Protein AF-A0A2S3WEI6-F1 (afdb_monomer)

Foldseek 3Di:
DDDDDPVVVVVCVVVVVVVVVCVVVVNDDPVVCVVCVVVVVVVVVVVCQQVAEAEQPQDDDPPDPVSVVVSVVSCVVSVVVSHHYDD

InterPro domains:
  IPR058601 Phage PhiTE, phiTE_015-like [PF26207] (7-85)

Structure (mmCIF, N/CA/C/O backbone):
data_AF-A0A2S3WEI6-F1
#
_entry.id   AF-A0A2S3WEI6-F1
#
loop_
_atom_site.group_PDB
_atom_site.id
_atom_site.type_symbol
_atom_site.label_atom_id
_atom_site.label_alt_id
_atom_site.label_comp_id
_atom_site.label_asym_id
_atom_site.label_entity_id
_atom_site.label_seq_id
_atom_site.pdbx_PDB_ins_code
_atom_site.Cartn_x
_atom_site.Cartn_y
_atom_site.Cartn_z
_atom_site.occupancy
_atom_site.B_iso_or_equiv
_atom_site.auth_seq_id
_atom_site.auth_comp_id
_atom_site.auth_asym_id
_atom_site.auth_atom_id
_atom_site.pdbx_PDB_model_num
ATOM 1 N N . MET A 1 1 ? 27.567 -6.901 5.280 1.00 38.78 1 MET A N 1
ATOM 2 C CA . MET A 1 1 ? 26.622 -7.672 4.443 1.00 38.78 1 MET A CA 1
ATOM 3 C C . MET A 1 1 ? 25.304 -7.792 5.193 1.00 38.78 1 MET A C 1
ATOM 5 O O . MET A 1 1 ? 25.149 -8.677 6.024 1.00 38.78 1 MET A O 1
ATOM 9 N N . THR A 1 2 ? 24.390 -6.847 4.992 1.00 45.59 2 THR A N 1
ATOM 10 C CA . THR A 1 2 ? 23.039 -6.888 5.565 1.00 45.59 2 THR A CA 1
ATOM 11 C C . THR A 1 2 ? 22.215 -7.888 4.760 1.00 45.59 2 THR A C 1
ATOM 13 O O . THR A 1 2 ? 22.019 -7.692 3.564 1.00 45.59 2 THR A O 1
ATOM 16 N N . LYS A 1 3 ? 21.783 -8.991 5.389 1.00 48.12 3 LYS A N 1
ATOM 17 C CA . LYS A 1 3 ? 20.881 -9.961 4.752 1.00 48.12 3 LYS A CA 1
ATOM 18 C C . LYS A 1 3 ? 19.597 -9.236 4.351 1.00 48.12 3 LYS A C 1
ATOM 20 O O . LYS A 1 3 ? 18.934 -8.641 5.199 1.00 48.12 3 LYS A O 1
ATOM 25 N N . LEU A 1 4 ? 19.290 -9.257 3.059 1.00 50.84 4 LEU A N 1
ATOM 26 C CA . LEU A 1 4 ? 18.040 -8.736 2.516 1.00 50.84 4 LEU A CA 1
ATOM 27 C C . LEU A 1 4 ? 16.883 -9.588 3.054 1.00 50.84 4 LEU A C 1
ATOM 29 O O . LEU A 1 4 ? 17.050 -10.784 3.305 1.00 50.84 4 LEU A O 1
ATOM 33 N N . SER A 1 5 ? 15.718 -8.977 3.280 1.00 65.62 5 SER A N 1
ATOM 34 C CA . SER A 1 5 ? 14.535 -9.732 3.695 1.00 65.62 5 SER A CA 1
ATOM 35 C C . SER A 1 5 ? 14.165 -10.763 2.612 1.00 65.62 5 SER A C 1
ATOM 37 O O . SER A 1 5 ? 14.374 -10.494 1.427 1.00 65.62 5 SER A O 1
ATOM 39 N N . PRO A 1 6 ? 13.593 -11.928 2.972 1.00 66.94 6 PRO A N 1
ATOM 40 C CA . PRO A 1 6 ? 13.276 -12.991 2.008 1.00 66.94 6 PRO A CA 1
ATOM 41 C C . PRO A 1 6 ? 12.414 -12.516 0.829 1.00 66.94 6 PRO A C 1
ATOM 43 O O . PRO A 1 6 ? 12.619 -12.925 -0.309 1.00 66.94 6 PRO A O 1
ATOM 46 N N . MET A 1 7 ? 11.496 -11.586 1.100 1.00 53.12 7 MET A N 1
ATOM 47 C CA . MET A 1 7 ? 10.617 -10.976 0.101 1.00 53.12 7 MET A CA 1
ATOM 48 C C . MET A 1 7 ? 11.379 -10.084 -0.888 1.00 53.12 7 MET A C 1
ATOM 50 O O . MET A 1 7 ? 11.058 -10.052 -2.072 1.00 53.12 7 MET A O 1
ATOM 54 N N . ARG A 1 8 ? 12.419 -9.387 -0.417 1.00 56.84 8 ARG A N 1
ATOM 55 C CA . ARG A 1 8 ? 13.282 -8.570 -1.272 1.00 56.84 8 ARG A CA 1
ATOM 56 C C . ARG A 1 8 ? 14.176 -9.438 -2.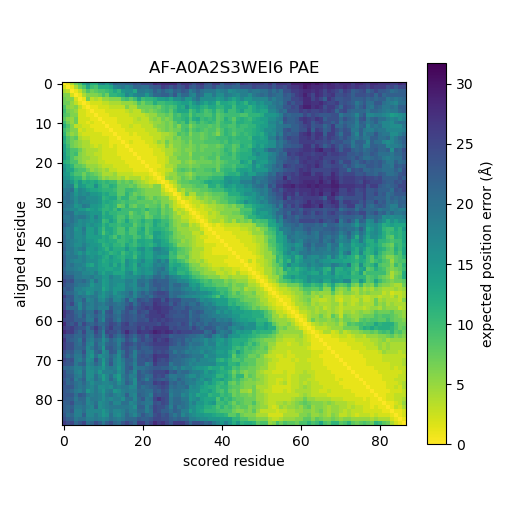155 1.00 56.84 8 ARG A C 1
ATOM 58 O O . ARG A 1 8 ? 14.338 -9.115 -3.323 1.00 56.84 8 ARG A O 1
ATOM 65 N N . GLN A 1 9 ? 14.675 -10.556 -1.627 1.00 66.25 9 GLN A N 1
ATOM 66 C CA . GLN A 1 9 ? 15.470 -11.509 -2.405 1.00 66.25 9 GLN A CA 1
ATOM 67 C C . GLN A 1 9 ? 14.650 -12.135 -3.542 1.00 66.25 9 GLN A C 1
ATOM 69 O O . GLN A 1 9 ? 15.070 -12.079 -4.689 1.00 66.25 9 GLN A O 1
ATOM 74 N N . GLN A 1 10 ? 13.444 -12.641 -3.255 1.00 67.44 10 GLN A N 1
ATOM 75 C CA . GLN A 1 10 ? 12.569 -13.225 -4.286 1.00 67.44 10 GLN A CA 1
ATOM 76 C C . GLN A 1 10 ? 12.222 -12.243 -5.408 1.00 67.44 10 GLN A C 1
ATOM 78 O O . GLN A 1 10 ? 12.131 -12.620 -6.575 1.00 67.44 10 GLN A O 1
ATOM 83 N N . PHE A 1 11 ? 12.015 -10.981 -5.050 1.00 66.81 11 PHE A N 1
ATOM 84 C CA . PHE A 1 11 ? 11.701 -9.933 -6.005 1.00 66.81 11 PHE A CA 1
ATOM 85 C C . PHE A 1 11 ? 12.907 -9.574 -6.885 1.00 66.81 11 PHE A C 1
ATOM 87 O O . PHE A 1 11 ? 12.770 -9.488 -8.105 1.00 66.81 11 PHE A O 1
ATOM 94 N N . GLU A 1 12 ? 14.093 -9.424 -6.287 1.00 65.81 12 GLU A N 1
ATOM 95 C CA . GLU A 1 12 ? 15.341 -9.183 -7.021 1.00 65.81 12 GLU A CA 1
ATOM 96 C C . GLU A 1 12 ? 15.689 -10.366 -7.946 1.00 65.81 12 GLU A C 1
ATOM 98 O O . GLU A 1 12 ? 16.072 -10.139 -9.095 1.00 65.81 12 GLU A O 1
ATOM 103 N N . ASP A 1 13 ? 15.461 -11.609 -7.508 1.00 75.31 13 ASP A N 1
ATOM 104 C CA . ASP A 1 13 ? 15.696 -12.820 -8.306 1.00 75.31 13 ASP A CA 1
ATOM 105 C C . ASP A 1 13 ? 14.744 -12.906 -9.515 1.00 75.31 13 ASP A C 1
ATOM 107 O O . ASP A 1 13 ? 15.180 -13.175 -10.638 1.00 75.31 13 ASP A O 1
ATOM 111 N N . PHE A 1 14 ? 13.447 -12.637 -9.316 1.00 73.12 14 PHE A N 1
ATOM 112 C CA . PHE A 1 14 ? 12.446 -12.670 -10.389 1.00 73.12 14 PHE A CA 1
ATOM 113 C C . PHE A 1 14 ? 12.723 -11.615 -11.465 1.00 73.12 14 PHE A C 1
ATOM 115 O O . PHE A 1 14 ? 12.759 -11.923 -12.659 1.00 73.12 14 PHE A O 1
ATOM 122 N N . PHE A 1 15 ? 12.959 -10.368 -11.052 1.00 71.00 15 PHE A N 1
ATOM 123 C CA . PHE A 1 15 ? 13.269 -9.296 -11.993 1.00 71.00 15 PHE A CA 1
ATOM 124 C C . PHE A 1 15 ? 14.627 -9.507 -12.659 1.00 71.00 15 PHE A C 1
ATOM 126 O O . PHE A 1 15 ? 14.740 -9.310 -13.867 1.00 71.00 15 PHE A O 1
ATOM 133 N N . GLY A 1 16 ? 15.637 -9.964 -11.913 1.00 70.12 16 GLY A N 1
ATOM 134 C CA . GLY A 1 16 ? 16.948 -10.305 -12.459 1.00 70.12 16 GLY A CA 1
ATOM 135 C C . GLY A 1 16 ? 16.861 -11.350 -13.574 1.00 70.12 16 GLY A C 1
ATOM 136 O O . GLY A 1 16 ? 17.475 -11.173 -14.627 1.00 70.12 16 GLY A O 1
ATOM 137 N N . ALA A 1 17 ? 16.038 -12.388 -13.392 1.00 75.19 17 ALA A N 1
ATOM 138 C CA . ALA A 1 17 ? 15.801 -13.412 -14.408 1.00 75.19 17 ALA A CA 1
ATOM 139 C C . ALA A 1 17 ? 15.085 -12.857 -15.653 1.00 75.19 17 ALA A C 1
ATOM 141 O O . ALA A 1 17 ? 15.504 -13.134 -16.777 1.00 75.19 17 ALA A O 1
ATOM 142 N N . LEU A 1 18 ? 14.050 -12.031 -15.466 1.00 71.94 18 LEU A N 1
ATOM 143 C CA . LEU A 1 18 ? 1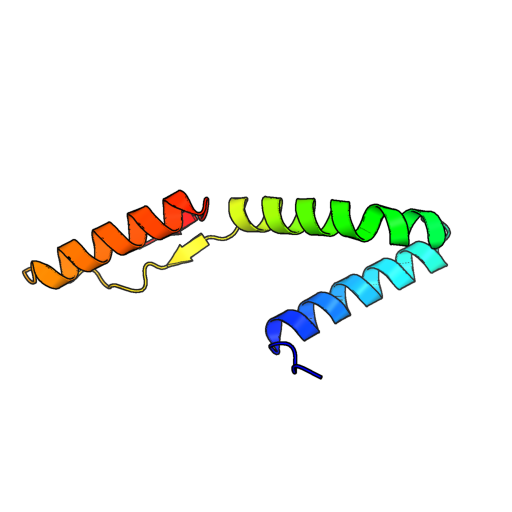3.321 -11.394 -16.567 1.00 71.94 18 LEU A CA 1
ATOM 144 C C . LEU A 1 18 ? 14.229 -10.470 -17.397 1.00 71.94 18 LEU A C 1
ATOM 146 O O . LEU A 1 18 ? 14.192 -10.482 -18.624 1.00 71.94 18 LEU A O 1
ATOM 150 N N . ILE A 1 19 ? 15.084 -9.695 -16.732 1.00 67.94 19 ILE A N 1
ATOM 151 C CA . ILE A 1 19 ? 16.027 -8.777 -17.381 1.00 67.94 19 ILE A CA 1
ATOM 152 C C . ILE A 1 19 ? 17.096 -9.554 -18.155 1.00 67.94 19 ILE A C 1
ATOM 154 O O . ILE A 1 19 ? 17.401 -9.213 -19.298 1.00 67.94 19 ILE A O 1
ATOM 158 N N . ALA A 1 20 ? 17.642 -10.624 -17.569 1.00 71.31 20 ALA A N 1
ATOM 159 C CA . ALA A 1 20 ? 18.618 -11.478 -18.242 1.00 71.31 20 ALA A CA 1
ATOM 160 C C . ALA A 1 20 ? 18.041 -12.116 -19.518 1.00 71.31 20 ALA A C 1
ATOM 162 O O . ALA A 1 20 ? 18.739 -12.211 -20.529 1.00 71.31 20 ALA A O 1
ATOM 163 N N . GLN A 1 21 ? 16.762 -12.502 -19.488 1.00 74.94 21 GLN A N 1
ATOM 164 C CA . GLN A 1 21 ? 16.037 -13.020 -20.646 1.00 74.94 21 GLN A CA 1
ATOM 165 C C . GLN A 1 21 ? 15.913 -11.958 -21.756 1.00 74.94 21 GLN A C 1
ATOM 167 O O . GLN A 1 21 ? 16.278 -12.221 -22.900 1.00 74.94 21 GLN A O 1
ATOM 172 N N . LEU A 1 22 ? 15.495 -10.735 -21.413 1.00 66.81 22 LEU A N 1
ATOM 173 C CA . LEU A 1 22 ? 15.306 -9.634 -22.370 1.00 66.81 22 LEU A CA 1
ATOM 174 C C . LEU A 1 22 ? 16.617 -9.149 -23.013 1.00 66.81 22 LEU A C 1
ATOM 176 O O . LEU A 1 22 ? 16.638 -8.805 -24.196 1.00 66.81 22 LEU A O 1
ATOM 180 N N . ILE A 1 23 ? 17.721 -9.149 -22.257 1.00 71.31 23 ILE A N 1
ATOM 181 C CA . ILE A 1 23 ? 19.061 -8.848 -22.790 1.00 71.31 23 ILE A CA 1
ATOM 182 C C . ILE A 1 23 ? 19.497 -9.944 -23.767 1.00 71.31 23 ILE A C 1
ATOM 184 O O . ILE A 1 23 ? 20.015 -9.652 -24.843 1.00 71.31 23 ILE A O 1
ATOM 188 N N . LYS A 1 24 ? 19.264 -11.215 -23.419 1.00 76.19 24 LYS A N 1
ATOM 189 C CA . LYS A 1 24 ? 19.635 -12.361 -24.259 1.00 76.19 24 LYS A CA 1
ATOM 190 C C . LYS A 1 24 ? 18.874 -12.388 -25.587 1.00 76.19 24 LYS A C 1
ATOM 192 O O . LYS A 1 24 ? 19.428 -12.824 -26.591 1.00 76.19 24 LYS A O 1
ATOM 197 N N . GLU A 1 25 ? 17.636 -11.907 -25.596 1.00 78.69 25 GLU A N 1
ATOM 198 C CA . GLU A 1 25 ? 16.805 -11.768 -26.799 1.00 78.69 25 GLU A CA 1
ATOM 199 C C . GLU A 1 25 ? 17.179 -10.535 -27.650 1.00 78.69 25 GLU A C 1
ATOM 201 O O . GLU A 1 25 ? 16.627 -10.337 -28.728 1.00 78.69 25 GLU A O 1
ATOM 206 N N . GLY A 1 26 ? 18.151 -9.723 -27.210 1.00 70.81 26 GLY A N 1
ATOM 207 C CA . GLY A 1 26 ? 18.655 -8.564 -27.954 1.00 70.81 26 GLY A CA 1
ATOM 208 C C . GLY A 1 26 ? 17.720 -7.353 -27.930 1.00 70.81 26 GLY A C 1
ATOM 209 O O . GLY A 1 26 ? 17.950 -6.384 -28.650 1.00 70.81 26 GLY A O 1
ATOM 210 N N . HIS A 1 27 ? 16.676 -7.384 -27.099 1.00 64.94 27 HIS A N 1
ATOM 211 C CA . HIS A 1 27 ? 15.711 -6.294 -26.969 1.00 64.94 27 HIS A CA 1
ATOM 212 C C . HIS A 1 27 ? 16.248 -5.107 -26.162 1.00 64.94 27 HIS A C 1
ATOM 214 O O . HIS A 1 27 ? 15.689 -4.013 -26.242 1.00 64.94 27 HIS A O 1
ATOM 220 N N . VAL A 1 28 ? 17.311 -5.309 -25.375 1.00 63.62 28 VAL A N 1
ATOM 221 C CA . VAL A 1 28 ? 17.826 -4.304 -24.441 1.00 63.62 28 VAL A CA 1
ATOM 222 C C . VAL A 1 28 ? 19.354 -4.341 -24.382 1.00 63.62 28 VAL A C 1
ATOM 224 O O . VAL A 1 28 ? 19.948 -5.386 -24.122 1.00 63.62 28 VAL A O 1
ATOM 227 N N . ASP A 1 29 ? 19.987 -3.182 -24.572 1.00 70.75 29 ASP A N 1
ATOM 228 C CA . ASP A 1 29 ? 21.419 -2.995 -24.335 1.00 70.75 29 ASP A CA 1
ATOM 229 C C . ASP A 1 29 ? 21.718 -2.997 -22.824 1.00 70.75 29 ASP A C 1
ATOM 231 O O . ASP A 1 29 ? 21.100 -2.269 -22.039 1.00 70.75 29 ASP A O 1
ATOM 235 N N . GLN A 1 30 ? 22.677 -3.829 -22.414 1.00 64.44 30 GLN A N 1
ATOM 236 C CA . GLN A 1 30 ? 23.012 -4.075 -21.012 1.00 64.44 30 GLN A CA 1
ATOM 237 C C . GLN A 1 30 ? 23.561 -2.827 -20.293 1.00 64.44 30 GLN A C 1
ATOM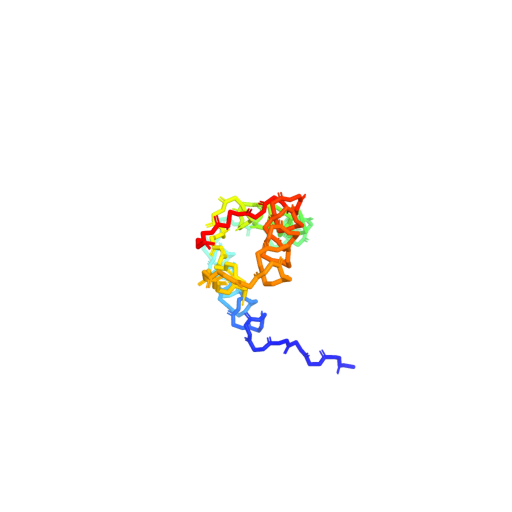 239 O O . GLN A 1 30 ? 23.314 -2.660 -19.096 1.00 64.44 30 GLN A O 1
ATOM 244 N N . ALA A 1 31 ? 24.257 -1.931 -21.003 1.00 63.69 31 ALA A N 1
ATOM 245 C CA . ALA A 1 31 ? 24.783 -0.685 -20.446 1.00 63.69 31 ALA A CA 1
ATOM 246 C C . ALA A 1 31 ? 23.675 0.368 -20.282 1.00 63.69 31 ALA A C 1
ATOM 248 O O . ALA A 1 31 ? 23.580 1.002 -19.230 1.00 63.69 31 ALA A O 1
ATOM 249 N N . CYS A 1 32 ? 22.777 0.479 -21.267 1.00 63.03 32 CYS A N 1
ATOM 250 C CA . CYS A 1 32 ? 21.597 1.349 -21.192 1.00 63.03 32 CYS A CA 1
ATOM 251 C C . CYS A 1 32 ? 20.653 0.930 -20.049 1.00 63.03 32 CYS A C 1
ATOM 253 O O . CYS A 1 32 ? 20.126 1.766 -19.311 1.00 63.03 32 CYS A O 1
ATOM 255 N N . PHE A 1 33 ? 20.480 -0.380 -19.846 1.00 62.78 33 PHE A N 1
ATOM 256 C CA . PHE A 1 33 ? 19.632 -0.893 -18.775 1.00 62.78 33 PHE A CA 1
ATOM 257 C C . PHE A 1 33 ? 20.197 -0.602 -17.383 1.00 62.78 33 PHE A C 1
ATOM 259 O O . PHE A 1 33 ? 19.439 -0.201 -16.506 1.00 62.78 33 PHE A O 1
ATOM 266 N N . ALA A 1 34 ? 21.508 -0.758 -17.169 1.00 64.88 34 ALA A N 1
ATOM 267 C CA . ALA A 1 34 ? 22.136 -0.462 -15.879 1.00 64.88 34 ALA A CA 1
ATOM 268 C C . ALA A 1 34 ? 21.949 1.010 -15.466 1.00 64.88 34 ALA A C 1
ATOM 270 O O . ALA A 1 34 ? 21.694 1.305 -14.297 1.00 64.88 34 ALA A O 1
ATOM 271 N N . GLU A 1 35 ? 22.004 1.929 -16.432 1.00 65.25 35 GLU A N 1
ATOM 272 C CA . GLU A 1 35 ? 21.791 3.360 -16.207 1.00 65.25 35 GLU A CA 1
ATOM 273 C C . GLU A 1 35 ? 20.315 3.680 -15.904 1.00 65.25 35 GLU A C 1
ATOM 275 O O . GLU A 1 35 ? 20.002 4.469 -15.008 1.00 65.25 35 GLU A O 1
ATOM 280 N N . LYS A 1 36 ? 19.388 2.989 -16.579 1.00 67.38 36 LYS A N 1
ATOM 281 C CA . LYS A 1 36 ? 17.934 3.140 -16.402 1.00 67.38 36 LYS A CA 1
ATOM 282 C C . LYS A 1 36 ? 17.335 2.309 -15.270 1.00 67.38 36 LYS A C 1
ATOM 284 O O . LYS A 1 36 ? 16.193 2.549 -14.880 1.00 67.38 36 LYS A O 1
ATOM 289 N N . GLN A 1 37 ? 18.095 1.391 -14.680 1.00 69.81 37 GLN A N 1
ATOM 290 C CA . GLN A 1 37 ? 17.608 0.473 -13.652 1.00 69.81 37 GLN A CA 1
ATOM 291 C C . GLN A 1 37 ? 17.093 1.219 -12.418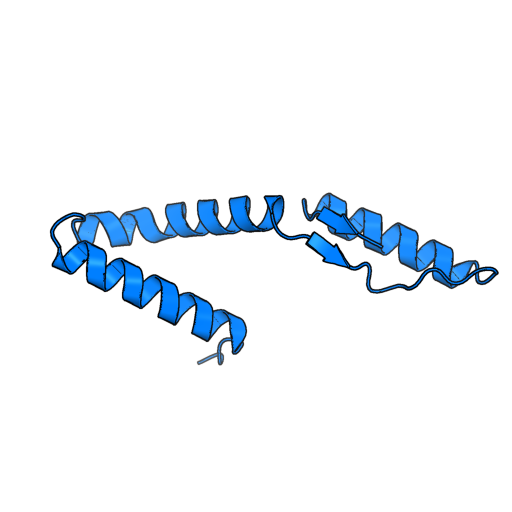 1.00 69.81 37 GLN A C 1
ATOM 293 O O . GLN A 1 37 ? 16.079 0.841 -11.838 1.00 69.81 37 GLN A O 1
ATOM 298 N N . ARG A 1 38 ? 17.761 2.310 -12.024 1.00 66.38 38 ARG A N 1
ATOM 299 C CA . ARG A 1 38 ? 17.337 3.128 -10.880 1.00 66.38 38 ARG A CA 1
ATOM 300 C C . ARG A 1 38 ? 16.009 3.840 -11.145 1.00 66.38 38 ARG A C 1
ATOM 302 O O . ARG A 1 38 ? 15.160 3.861 -10.260 1.00 66.38 38 ARG A O 1
ATOM 309 N N . GLU A 1 39 ? 15.832 4.409 -12.337 1.00 69.50 39 GLU A N 1
ATOM 310 C CA . GLU A 1 39 ? 14.580 5.060 -12.749 1.00 69.50 39 GLU A CA 1
ATOM 311 C C . GLU A 1 39 ? 13.445 4.037 -12.847 1.00 69.50 39 GLU A C 1
ATOM 313 O O . GLU A 1 39 ? 12.364 4.264 -12.310 1.00 69.50 39 GLU A O 1
ATOM 318 N N . PHE A 1 40 ? 13.718 2.875 -13.445 1.00 71.69 40 PHE A N 1
ATOM 319 C CA . PHE A 1 40 ? 12.772 1.767 -13.525 1.00 71.69 40 PHE A CA 1
ATOM 320 C C . PHE A 1 40 ? 12.344 1.282 -12.138 1.00 71.69 40 PHE A C 1
ATOM 322 O O . PHE A 1 40 ? 11.152 1.151 -11.880 1.00 71.69 40 PHE A O 1
ATOM 329 N N . TRP A 1 41 ? 13.284 1.08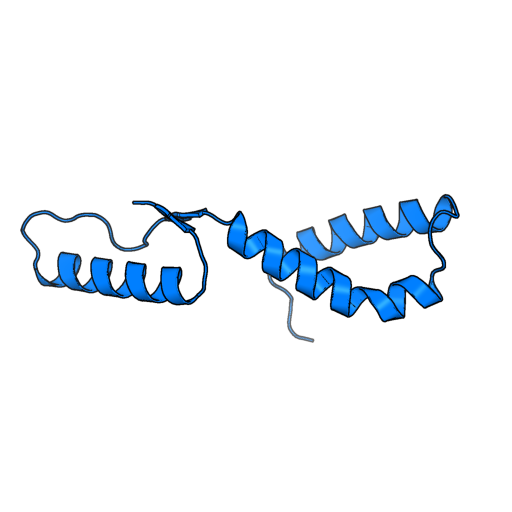8 -11.208 1.00 70.38 41 TRP A N 1
ATOM 330 C CA . TRP A 1 41 ? 12.950 0.708 -9.836 1.00 70.38 41 TRP A CA 1
ATOM 331 C C . TRP A 1 41 ? 12.145 1.776 -9.104 1.00 70.38 41 TRP A C 1
ATOM 333 O O . TRP A 1 41 ? 11.245 1.429 -8.344 1.00 70.38 41 TRP A O 1
ATOM 343 N N . TRP A 1 42 ? 12.417 3.058 -9.353 1.00 67.44 42 TRP A N 1
ATOM 344 C CA . TRP A 1 42 ? 11.591 4.142 -8.825 1.00 67.44 42 TRP A CA 1
ATOM 345 C C . TRP A 1 42 ? 10.164 4.080 -9.380 1.00 67.44 42 TRP A C 1
ATOM 347 O O . TRP A 1 42 ? 9.205 4.182 -8.620 1.00 67.44 42 TRP A O 1
ATOM 357 N N . LEU A 1 43 ? 10.008 3.850 -10.684 1.00 69.50 43 LEU A N 1
ATOM 358 C CA . LEU A 1 43 ? 8.700 3.722 -11.329 1.00 69.50 43 LEU A CA 1
ATOM 359 C C . LEU A 1 43 ? 7.931 2.497 -10.826 1.00 69.50 43 LEU A C 1
ATOM 361 O O . LEU A 1 43 ? 6.759 2.615 -10.485 1.00 69.50 43 LEU A O 1
ATOM 365 N N . VAL A 1 44 ? 8.591 1.343 -10.712 1.00 70.19 44 VAL A N 1
ATOM 366 C CA . VAL A 1 44 ? 7.997 0.111 -10.171 1.00 70.19 44 VAL A CA 1
ATOM 367 C C . VAL A 1 44 ? 7.623 0.288 -8.702 1.00 70.19 44 VAL A C 1
ATOM 369 O O . VAL A 1 44 ? 6.539 -0.122 -8.298 1.00 70.19 44 VAL A O 1
ATOM 372 N N . TRP A 1 45 ? 8.470 0.938 -7.901 1.00 70.38 45 TRP A N 1
ATOM 373 C CA . TRP A 1 45 ? 8.157 1.268 -6.512 1.00 70.38 45 TRP A CA 1
ATOM 3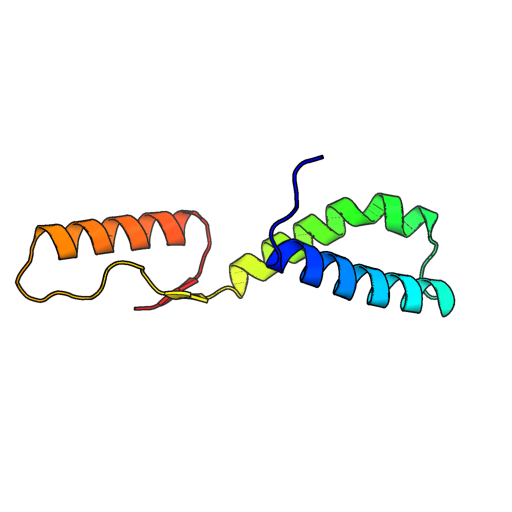74 C C . TRP A 1 45 ? 6.949 2.205 -6.405 1.00 70.38 45 TRP A C 1
ATOM 376 O O . TRP A 1 45 ? 6.051 1.950 -5.606 1.00 70.38 45 TRP A O 1
ATOM 386 N N . GLY A 1 46 ? 6.889 3.254 -7.229 1.00 69.06 46 GLY A N 1
ATOM 387 C CA . GLY A 1 46 ? 5.747 4.167 -7.301 1.00 69.06 46 GLY A CA 1
ATOM 388 C C . GLY A 1 46 ? 4.455 3.449 -7.701 1.00 69.06 46 GLY A C 1
ATOM 389 O O . GLY A 1 46 ? 3.472 3.501 -6.965 1.00 69.06 46 GLY A O 1
ATOM 390 N N . ALA A 1 47 ? 4.486 2.692 -8.800 1.00 64.44 47 ALA A N 1
ATOM 391 C CA . ALA A 1 47 ? 3.350 1.913 -9.293 1.00 64.44 47 ALA A CA 1
ATOM 392 C C . ALA A 1 47 ? 2.893 0.848 -8.281 1.00 64.44 47 ALA A C 1
ATOM 394 O O . ALA A 1 47 ? 1.697 0.636 -8.082 1.00 64.44 47 ALA A O 1
ATOM 395 N N . SER A 1 48 ? 3.832 0.217 -7.571 1.00 66.06 48 SER A N 1
ATOM 396 C CA . SER A 1 48 ? 3.514 -0.734 -6.506 1.00 66.06 48 SER A CA 1
ATOM 397 C C . SER A 1 48 ? 2.7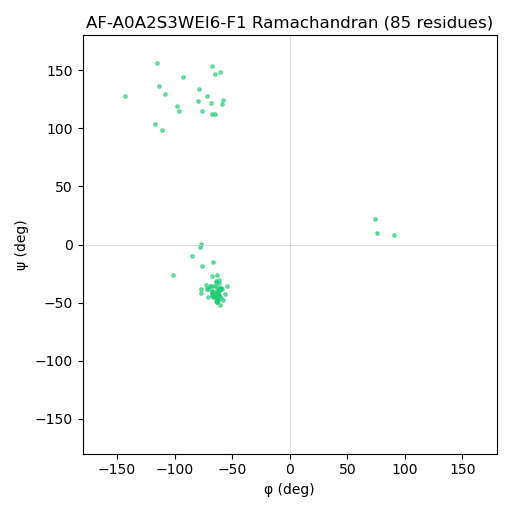35 -0.081 -5.368 1.00 66.06 48 SER A C 1
ATOM 399 O O . SER A 1 48 ? 1.904 -0.758 -4.777 1.00 66.06 48 SER A O 1
ATOM 401 N N . ARG A 1 49 ? 2.952 1.202 -5.044 1.00 66.31 49 ARG A N 1
ATOM 402 C CA . ARG A 1 49 ? 2.179 1.898 -3.994 1.00 66.31 49 ARG A CA 1
ATOM 403 C C . ARG A 1 49 ? 0.751 2.201 -4.433 1.00 66.31 49 ARG A C 1
ATOM 405 O O . ARG A 1 49 ? -0.165 2.092 -3.625 1.00 66.31 49 ARG A O 1
ATOM 412 N N . GLU A 1 50 ? 0.552 2.504 -5.713 1.00 64.31 50 GLU A N 1
ATOM 413 C CA . GLU A 1 50 ? -0.782 2.732 -6.280 1.00 64.31 50 GLU A CA 1
ATOM 414 C C . GLU A 1 50 ? -1.634 1.456 -6.316 1.00 64.31 50 GLU A C 1
ATOM 416 O O . GLU A 1 50 ? -2.867 1.525 -6.274 1.00 64.31 50 GLU A O 1
ATOM 421 N N . VAL A 1 51 ? -0.995 0.286 -6.388 1.00 65.25 51 VAL A N 1
ATOM 422 C CA . VAL A 1 51 ? -1.668 -1.020 -6.452 1.00 65.25 51 VAL A CA 1
ATOM 423 C C . VAL A 1 51 ? -1.671 -1.741 -5.097 1.00 65.25 51 VAL A C 1
ATOM 425 O O . VAL A 1 51 ? -2.585 -2.523 -4.842 1.00 65.25 51 VAL A O 1
ATOM 428 N N . MET A 1 52 ? -0.711 -1.469 -4.201 1.00 67.00 52 MET A N 1
ATOM 429 C CA . MET A 1 52 ? -0.643 -2.107 -2.882 1.00 67.00 52 MET A CA 1
ATOM 430 C C . MET A 1 52 ? -1.803 -1.669 -2.003 1.00 67.00 52 MET A C 1
ATOM 432 O O . MET A 1 52 ? -1.888 -0.533 -1.531 1.00 67.00 52 MET A O 1
ATOM 436 N N . VAL A 1 53 ? -2.662 -2.644 -1.751 1.00 73.06 53 VAL A N 1
ATOM 437 C CA . VAL A 1 53 ? -3.756 -2.570 -0.805 1.00 73.06 53 VAL A CA 1
ATOM 438 C C . VAL A 1 53 ? -3.289 -3.221 0.500 1.00 73.06 53 VAL A C 1
ATOM 440 O O . VAL A 1 53 ? -2.911 -4.390 0.511 1.00 73.06 53 VAL A O 1
ATOM 443 N N . ILE A 1 54 ? -3.271 -2.455 1.588 1.00 76.56 54 ILE A N 1
ATOM 444 C CA . ILE A 1 54 ? -2.812 -2.882 2.913 1.00 76.56 54 ILE A CA 1
ATOM 445 C C . ILE A 1 54 ? -3.998 -2.896 3.872 1.00 76.56 54 ILE A C 1
ATOM 447 O O . ILE A 1 54 ? -4.801 -1.966 3.890 1.00 76.56 54 ILE A O 1
ATOM 451 N N . THR A 1 55 ? -4.098 -3.940 4.686 1.00 80.38 55 THR A N 1
ATOM 452 C CA . THR A 1 55 ? -5.098 -4.015 5.753 1.00 80.38 55 THR A CA 1
ATOM 453 C C . THR A 1 55 ? -4.656 -3.185 6.954 1.00 80.38 55 THR A C 1
ATOM 455 O O . THR A 1 55 ? -3.502 -3.298 7.376 1.00 80.38 55 THR A O 1
ATOM 458 N N . ASN A 1 56 ? -5.550 -2.368 7.522 1.00 80.50 56 ASN A N 1
ATOM 459 C CA . ASN A 1 56 ? -5.256 -1.650 8.763 1.00 80.50 56 ASN A CA 1
ATOM 460 C C . ASN A 1 56 ? -4.895 -2.662 9.877 1.00 80.50 56 ASN A C 1
ATOM 462 O O . ASN A 1 56 ? -5.685 -3.575 10.133 1.00 80.50 56 ASN A O 1
ATOM 466 N N . PRO A 1 57 ? -3.722 -2.547 10.534 1.00 78.00 57 PRO A N 1
ATOM 467 C CA . PRO A 1 57 ? -3.325 -3.477 11.592 1.00 78.00 57 PRO A CA 1
ATOM 468 C C . PRO A 1 57 ? -4.203 -3.385 12.849 1.00 78.00 57 PRO A C 1
ATOM 470 O O . PRO A 1 57 ? -4.154 -4.293 13.677 1.00 78.00 57 PRO A O 1
ATOM 473 N N . PHE A 1 58 ? -4.996 -2.319 12.998 1.00 82.00 58 PHE A N 1
ATOM 474 C CA . PHE A 1 58 ? -5.930 -2.150 14.107 1.00 82.00 58 PHE A CA 1
ATOM 475 C C . PHE A 1 58 ? -7.340 -2.613 13.700 1.00 82.00 58 PHE A C 1
ATOM 477 O O . PHE A 1 58 ? -7.959 -2.013 12.807 1.00 82.00 58 PHE A O 1
ATOM 484 N N . PRO A 1 59 ? -7.868 -3.683 14.324 1.00 76.31 59 PRO A N 1
ATOM 485 C CA . PRO A 1 59 ? -9.210 -4.169 14.034 1.00 76.31 59 PRO A CA 1
ATOM 486 C C . PRO A 1 59 ? -10.272 -3.163 14.493 1.00 76.31 59 PRO A C 1
ATOM 488 O O . PRO A 1 59 ? -10.057 -2.402 15.432 1.00 76.31 59 PRO A O 1
ATOM 491 N N . VAL A 1 60 ? -11.442 -3.185 13.848 1.00 75.69 60 VAL A N 1
ATOM 492 C CA . VAL A 1 60 ? -12.622 -2.451 14.332 1.00 75.69 60 VAL A CA 1
ATOM 493 C C . VAL A 1 60 ? -13.047 -3.064 15.667 1.00 75.69 60 VAL A C 1
ATOM 495 O O . VAL A 1 60 ? -13.510 -4.207 15.699 1.00 75.69 60 VAL A O 1
ATOM 498 N N . GLN A 1 61 ? -12.896 -2.321 16.762 1.00 78.19 61 GLN A N 1
ATOM 499 C CA . GLN A 1 61 ? -13.314 -2.739 18.098 1.00 78.19 61 GLN A CA 1
ATOM 500 C C . GLN A 1 61 ? -14.396 -1.799 18.614 1.00 78.19 61 GLN A C 1
ATOM 502 O O . GLN A 1 61 ? -14.145 -0.675 19.024 1.00 78.19 61 GLN A O 1
ATOM 507 N N . MET A 1 62 ? -15.636 -2.283 18.587 1.00 73.19 62 MET A N 1
ATOM 508 C CA . MET A 1 62 ? -16.783 -1.493 19.014 1.00 73.19 62 MET A CA 1
ATOM 509 C C . MET A 1 62 ? -16.722 -1.255 20.531 1.00 73.19 62 MET A C 1
ATOM 511 O O . MET A 1 62 ? -16.728 -2.212 21.305 1.00 73.19 62 MET A O 1
ATOM 515 N N . GLY A 1 63 ? -16.700 0.01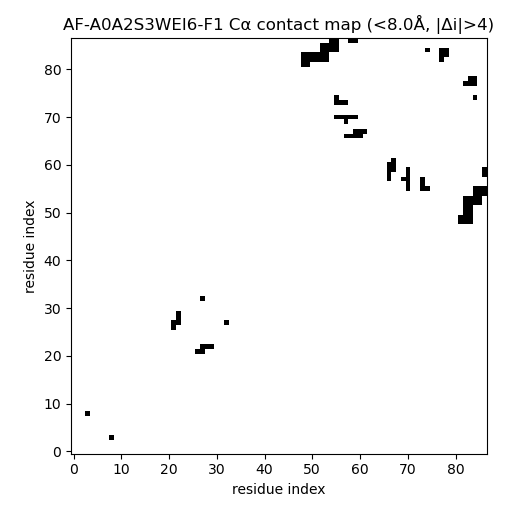3 20.949 1.00 82.19 63 GLY A N 1
ATOM 516 C CA . GLY A 1 63 ? -16.723 0.399 22.364 1.00 82.19 63 GLY A CA 1
ATOM 517 C C . GLY A 1 63 ? -15.352 0.560 23.027 1.00 82.19 63 GLY A C 1
ATOM 518 O O . GLY A 1 63 ? -15.316 0.752 24.241 1.00 82.19 63 GLY A O 1
ATOM 519 N N . ASP A 1 64 ? -14.257 0.517 22.260 1.00 85.44 64 ASP A N 1
ATOM 520 C CA . ASP A 1 64 ? -12.910 0.870 22.723 1.00 85.44 64 ASP A CA 1
ATOM 521 C C . ASP A 1 64 ? -12.446 2.174 22.036 1.00 85.44 64 ASP A C 1
ATOM 523 O O . ASP A 1 64 ? -11.996 2.148 20.887 1.00 85.44 64 ASP A O 1
ATOM 527 N N . PRO A 1 65 ? -12.562 3.328 22.722 1.00 84.62 65 PRO A N 1
ATOM 528 C CA . PRO A 1 65 ? -12.195 4.626 22.158 1.00 84.62 65 PRO A CA 1
ATOM 529 C C . PRO A 1 65 ? -10.716 4.737 21.769 1.00 84.62 65 PRO A C 1
ATOM 531 O O . PRO A 1 65 ? -10.384 5.464 20.831 1.00 84.62 65 PRO A O 1
ATOM 534 N N . ASP A 1 66 ? -9.829 4.031 22.474 1.00 87.06 66 ASP A N 1
ATOM 535 C CA . ASP A 1 66 ? -8.391 4.073 22.209 1.00 87.06 66 ASP A CA 1
ATOM 536 C C . ASP A 1 66 ? -8.056 3.234 20.971 1.00 87.06 66 ASP A C 1
ATOM 538 O O . ASP A 1 66 ? -7.241 3.648 20.139 1.00 87.06 66 ASP A O 1
ATOM 542 N N . ALA A 1 67 ? -8.728 2.090 20.803 1.00 82.19 67 ALA A N 1
ATOM 543 C CA . ALA A 1 67 ? -8.619 1.276 19.597 1.00 82.19 67 ALA A CA 1
ATOM 544 C C . ALA A 1 67 ? -9.153 2.018 18.361 1.00 82.19 67 ALA A C 1
ATOM 546 O O . ALA A 1 67 ? -8.496 2.011 17.316 1.00 82.19 67 ALA A O 1
ATOM 547 N N . ASP A 1 68 ? -10.288 2.713 18.486 1.00 85.00 68 ASP A N 1
ATOM 548 C CA . ASP A 1 68 ? -10.864 3.528 17.411 1.00 85.00 68 ASP A CA 1
ATOM 549 C C . ASP A 1 68 ? -9.925 4.677 17.004 1.00 85.00 68 ASP A C 1
ATOM 551 O O . ASP A 1 68 ? -9.678 4.900 15.813 1.00 85.00 68 ASP A O 1
ATOM 555 N N . TRP A 1 69 ? -9.323 5.362 17.982 1.00 87.88 69 TRP A N 1
ATOM 556 C CA . TRP A 1 69 ? -8.332 6.408 17.720 1.00 87.88 69 TRP A CA 1
ATOM 557 C C . TRP A 1 69 ? -7.070 5.859 17.039 1.00 87.88 69 TRP A C 1
ATOM 559 O O . TRP A 1 69 ? -6.615 6.406 16.028 1.00 87.88 69 TRP A O 1
ATOM 569 N N . ALA A 1 70 ? -6.501 4.765 17.557 1.00 86.00 70 ALA A N 1
ATOM 570 C CA . ALA A 1 70 ? -5.282 4.164 17.014 1.00 86.00 70 ALA A CA 1
ATOM 571 C C . ALA A 1 70 ? -5.478 3.720 15.559 1.00 86.00 70 ALA A C 1
ATOM 573 O O . ALA A 1 70 ? -4.615 3.931 14.698 1.00 86.00 70 ALA A O 1
ATOM 574 N N . ARG A 1 71 ? -6.657 3.169 15.276 1.00 87.62 71 ARG A N 1
ATOM 575 C CA . ARG A 1 71 ? -7.084 2.761 13.946 1.00 87.62 71 ARG A CA 1
ATOM 576 C C . ARG A 1 71 ? -7.173 3.940 12.980 1.00 87.62 71 ARG A C 1
ATOM 578 O O . ARG A 1 71 ? -6.604 3.855 11.890 1.00 87.62 71 ARG A O 1
ATOM 585 N N . GLU A 1 72 ? -7.800 5.045 13.384 1.00 87.62 72 GLU A N 1
ATOM 586 C CA . GLU A 1 72 ? -7.907 6.259 12.566 1.00 87.62 72 GLU A CA 1
ATOM 587 C C . GLU A 1 72 ? -6.525 6.861 12.248 1.00 87.62 72 GLU A C 1
ATOM 589 O O . GLU A 1 72 ? -6.239 7.242 11.106 1.00 87.62 72 GLU A O 1
ATOM 594 N N . VAL A 1 73 ? -5.636 6.924 13.243 1.00 89.44 73 VAL A N 1
ATOM 595 C CA . VAL A 1 73 ? -4.272 7.449 13.078 1.00 89.44 73 VAL A CA 1
ATOM 596 C C . VAL A 1 73 ? -3.451 6.574 12.130 1.00 89.44 73 VAL A C 1
ATOM 598 O O . VAL A 1 73 ? -2.751 7.098 11.255 1.00 89.44 73 VAL A O 1
ATOM 601 N N . ALA A 1 74 ? -3.556 5.251 12.256 1.00 86.50 74 ALA A N 1
ATOM 602 C CA . ALA A 1 74 ? -2.871 4.312 11.376 1.00 86.50 74 ALA A CA 1
ATOM 603 C C . ALA A 1 74 ? -3.345 4.443 9.924 1.00 86.50 74 ALA A C 1
ATOM 605 O O . ALA A 1 74 ? -2.521 4.552 9.015 1.00 86.50 74 ALA A O 1
ATOM 606 N N . GLU A 1 75 ? -4.658 4.520 9.704 1.00 89.19 75 GLU A N 1
ATOM 607 C CA . GLU A 1 75 ? -5.239 4.735 8.378 1.00 89.19 75 GLU A CA 1
ATOM 608 C C . GLU A 1 75 ? -4.746 6.031 7.735 1.00 89.19 75 GLU A C 1
ATOM 610 O O . GLU A 1 75 ? -4.307 6.023 6.582 1.00 89.19 75 GLU A O 1
ATOM 615 N N . LYS A 1 76 ? -4.760 7.142 8.481 1.00 88.00 76 LYS A N 1
ATOM 616 C CA . LYS A 1 76 ? -4.262 8.434 7.988 1.00 88.00 76 LYS A CA 1
ATOM 617 C C . LYS A 1 76 ? -2.779 8.371 7.630 1.00 88.00 76 LYS A C 1
ATOM 619 O O . LYS A 1 76 ? -2.396 8.850 6.565 1.00 88.00 76 LYS A O 1
ATOM 624 N N . SER A 1 77 ? -1.955 7.754 8.476 1.00 85.69 77 SER A N 1
ATOM 625 C CA . SER A 1 77 ? -0.512 7.617 8.240 1.00 85.69 77 SER A CA 1
ATOM 626 C C . SER A 1 77 ? -0.198 6.760 7.008 1.00 85.69 77 SER A C 1
ATOM 628 O O . SER A 1 77 ? 0.637 7.129 6.179 1.00 85.69 77 SER A O 1
ATOM 630 N N . LEU A 1 78 ? -0.897 5.636 6.841 1.00 82.69 78 LEU A N 1
ATOM 631 C CA . LEU A 1 78 ? -0.728 4.746 5.691 1.00 82.69 78 LEU A CA 1
ATOM 632 C C . LEU A 1 78 ? -1.201 5.406 4.386 1.00 82.69 78 LEU A C 1
ATOM 634 O O . LEU A 1 78 ? -0.526 5.313 3.360 1.00 82.69 78 LEU A O 1
ATOM 638 N N . ARG A 1 79 ? -2.310 6.152 4.421 1.00 85.12 79 ARG A N 1
ATOM 639 C CA . ARG A 1 79 ? -2.789 6.916 3.257 1.00 85.12 79 ARG A CA 1
ATOM 640 C C . ARG A 1 79 ? -1.892 8.102 2.915 1.00 85.12 79 ARG A C 1
ATOM 642 O O . ARG A 1 79 ? -1.693 8.370 1.736 1.00 85.12 79 ARG A O 1
ATOM 649 N N . ALA A 1 80 ? -1.307 8.783 3.901 1.00 84.38 80 ALA A N 1
ATOM 650 C CA . ALA A 1 80 ? -0.330 9.855 3.669 1.00 84.38 80 ALA A CA 1
ATOM 651 C C . ALA A 1 80 ? 0.943 9.338 2.978 1.00 84.38 80 ALA A C 1
ATOM 653 O O . ALA A 1 80 ? 1.607 10.058 2.238 1.00 84.38 80 ALA A O 1
ATOM 654 N N . GLN A 1 81 ? 1.247 8.056 3.166 1.00 78.75 81 GLN A N 1
ATOM 655 C CA . GLN A 1 81 ? 2.276 7.338 2.430 1.00 78.75 81 GLN A CA 1
ATOM 656 C C . GLN A 1 81 ? 1.817 6.939 1.006 1.00 78.75 81 GLN A C 1
ATOM 658 O O . GLN A 1 81 ? 2.586 6.344 0.259 1.00 78.75 81 GLN A O 1
ATOM 663 N N . GLY A 1 82 ? 0.600 7.262 0.576 1.00 76.31 82 GLY A N 1
ATOM 664 C CA . GLY A 1 82 ? 0.094 6.925 -0.758 1.00 76.31 82 GLY A CA 1
ATOM 665 C C . GLY A 1 82 ? -0.253 5.445 -0.927 1.00 76.31 82 GLY A C 1
ATOM 666 O O . GLY A 1 82 ? -0.254 4.951 -2.049 1.00 76.31 82 GLY A O 1
ATOM 667 N N . LEU A 1 83 ? -0.505 4.733 0.175 1.00 79.00 83 LEU A N 1
ATOM 668 C CA . LEU A 1 83 ? -0.927 3.333 0.168 1.00 79.00 83 LEU A CA 1
ATOM 669 C C . LEU A 1 83 ? -2.457 3.270 0.192 1.00 79.00 83 LEU A C 1
ATOM 671 O O . LEU A 1 83 ? -3.114 4.076 0.861 1.00 79.00 83 LEU A O 1
ATOM 675 N N . LYS A 1 84 ? -3.041 2.295 -0.507 1.00 80.75 84 LYS A N 1
ATOM 676 C CA . LYS A 1 84 ? -4.478 2.019 -0.400 1.00 80.75 84 LYS A CA 1
ATOM 677 C C . LYS A 1 84 ? -4.716 1.208 0.868 1.00 80.75 84 LYS A C 1
ATOM 679 O O . LYS A 1 84 ? -4.126 0.148 1.029 1.00 80.75 84 LYS A O 1
ATOM 684 N N . VAL A 1 85 ? -5.573 1.691 1.764 1.00 81.00 85 VAL A N 1
ATOM 685 C CA . VAL A 1 85 ? -5.890 0.992 3.020 1.00 81.00 85 VAL A CA 1
ATOM 686 C C . VAL A 1 85 ? -7.305 0.435 2.953 1.00 81.00 85 VAL A C 1
ATOM 688 O O . VAL A 1 85 ? -8.232 1.175 2.622 1.00 81.00 85 VAL A O 1
ATOM 691 N N . ILE A 1 86 ? -7.460 -0.847 3.269 1.00 76.25 86 ILE A N 1
ATOM 692 C CA . ILE A 1 86 ? -8.749 -1.520 3.477 1.00 76.25 86 ILE A CA 1
ATOM 693 C C . ILE A 1 86 ? -8.86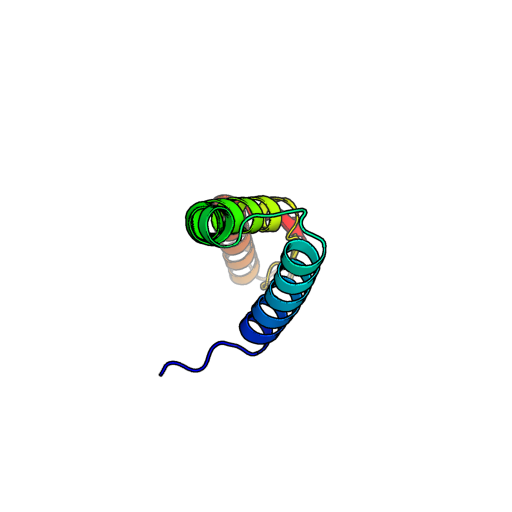7 -1.981 4.923 1.00 76.25 86 ILE A C 1
ATOM 695 O O . ILE A 1 86 ? -7.866 -2.255 5.586 1.00 76.25 86 ILE A O 1
ATOM 699 N N . GLY A 1 87 ? -10.108 -2.142 5.366 1.00 64.81 87 GLY A N 1
ATOM 700 C CA . GLY A 1 87 ? -10.414 -2.567 6.721 1.00 64.81 87 GLY A CA 1
ATOM 701 C C . GLY A 1 87 ? -10.734 -1.362 7.539 1.00 64.81 87 GLY A C 1
ATOM 702 O O . GLY A 1 87 ? -9.801 -0.761 8.099 1.00 64.81 87 GLY A O 1
#

Nearest PDB structures (foldseek):
  8idd-assembly1_A  TM=6.453E-01  e=7.904E+00  Mycobacterium tuberculosis

pLDDT: mean 72.44, std 10.1, range [38.78, 89.44]

Secondary structure (DSSP, 8-state):
--PPPHHHHHHHHHHHHHHHHHHHTTSS-HHHHHHHHHHHHHHHHHHHHHH-EEE-SS---TT-HHHHHHHHHHHHHHHHTT-EEE-

Organism: Pseudomonas putida (NCBI:txid303)

Sequence (87 aa):
MTKLSPMRQQFEDFFGALIAQLIKEGHVDQACFAEKQREFWWLVWGASREVMVITNPFPVQMGDPDADWAREVAEKSLRAQGLKVIG

Mean predicted aligned error: 13.1 Å

Radius of gyration: 19.18 Å; Cα contacts (8 Å, |Δi|>4): 56; chains: 1; bounding box: 43×23×51 Å

Solvent-accessible surface area (backbone atoms only — not comparable to full-atom values): 5099 Å² total; per-residue (Å²): 136,81,82,71,54,72,70,56,48,56,50,52,52,53,51,50,51,54,50,54,51,42,38,73,72,67,78,43,60,71,68,63,45,64,70,44,44,61,59,50,50,50,50,51,52,52,52,46,30,76,66,40,71,42,70,50,92,47,68,93,48,92,91,38,72,65,48,50,49,52,31,52,54,49,51,51,54,45,42,74,70,51,34,43,74,43,120